Protein AF-A0A6A8QGM2-F1 (afdb_monomer_lite)

Structure (mmCIF, N/CA/C/O backbone):
data_AF-A0A6A8QGM2-F1
#
_entry.id   AF-A0A6A8QGM2-F1
#
loop_
_atom_site.group_PDB
_atom_site.id
_atom_site.type_symbol
_atom_site.label_atom_id
_atom_site.label_alt_id
_atom_site.label_comp_id
_atom_site.label_asym_id
_atom_site.label_entity_id
_atom_site.label_seq_id
_atom_site.pdbx_PDB_ins_code
_atom_site.Cartn_x
_atom_site.Cartn_y
_atom_site.Cartn_z
_atom_site.occupancy
_atom_site.B_iso_or_equiv
_atom_site.auth_seq_id
_atom_site.auth_comp_id
_atom_site.auth_asym_id
_atom_site.auth_atom_id
_atom_site.pdbx_PDB_model_num
ATOM 1 N N . MET A 1 1 ? -18.011 -10.313 7.140 1.00 52.91 1 MET A N 1
ATOM 2 C CA . MET A 1 1 ? -17.612 -11.251 6.066 1.00 52.91 1 MET A CA 1
ATOM 3 C C . MET A 1 1 ? -16.144 -10.988 5.816 1.00 52.91 1 MET A C 1
ATOM 5 O O . MET A 1 1 ? -15.797 -9.820 5.799 1.00 52.91 1 MET A O 1
ATOM 9 N N . ALA A 1 2 ? -15.308 -12.021 5.702 1.00 69.06 2 ALA A N 1
ATOM 10 C CA . ALA A 1 2 ? -13.903 -11.822 5.345 1.00 69.06 2 ALA A CA 1
ATOM 11 C C . ALA A 1 2 ? -13.814 -11.310 3.900 1.00 69.06 2 ALA A C 1
ATOM 13 O O . ALA A 1 2 ? -14.583 -11.774 3.051 1.00 69.06 2 ALA A O 1
ATOM 14 N N . PHE A 1 3 ? -12.925 -10.353 3.641 1.00 83.38 3 PHE A N 1
ATOM 15 C CA . PHE A 1 3 ? -12.713 -9.801 2.306 1.00 83.38 3 PHE A CA 1
ATOM 16 C C . PHE A 1 3 ? -12.270 -10.887 1.308 1.00 83.38 3 PHE A C 1
ATOM 18 O O . PHE A 1 3 ? -11.368 -11.679 1.595 1.00 83.38 3 PHE A O 1
ATOM 25 N N . ASP A 1 4 ? -12.894 -10.915 0.126 1.00 86.50 4 ASP A N 1
ATOM 26 C CA . ASP A 1 4 ? -12.455 -11.765 -0.983 1.00 86.50 4 ASP A CA 1
ATOM 27 C C . ASP A 1 4 ? -11.169 -11.193 -1.593 1.00 86.50 4 ASP A C 1
ATOM 29 O O . ASP A 1 4 ? -11.142 -10.064 -2.082 1.00 86.50 4 ASP A O 1
ATOM 33 N N . ARG A 1 5 ? -10.092 -11.981 -1.549 1.00 91.38 5 ARG A N 1
ATOM 34 C CA . ARG A 1 5 ? -8.747 -11.573 -1.976 1.00 91.38 5 ARG A CA 1
ATOM 35 C C . ARG A 1 5 ? -8.531 -11.662 -3.484 1.00 91.38 5 ARG A C 1
ATOM 37 O O . ARG A 1 5 ? -7.389 -11.538 -3.915 1.00 91.38 5 ARG A O 1
ATOM 44 N N . ASP A 1 6 ? -9.571 -11.883 -4.286 1.00 93.88 6 ASP A N 1
ATOM 45 C CA . ASP A 1 6 ? -9.431 -11.943 -5.739 1.00 93.88 6 ASP A CA 1
ATOM 46 C C . ASP A 1 6 ? -8.792 -10.661 -6.310 1.00 93.88 6 ASP A C 1
ATOM 48 O O . ASP A 1 6 ? -9.267 -9.538 -6.110 1.00 93.88 6 ASP A O 1
ATOM 52 N N . ILE A 1 7 ? -7.684 -10.841 -7.031 1.00 96.31 7 ILE A N 1
ATOM 53 C CA . ILE A 1 7 ? -6.929 -9.771 -7.691 1.00 96.31 7 ILE A CA 1
ATOM 54 C C . ILE A 1 7 ? -7.165 -9.738 -9.205 1.00 96.31 7 ILE A C 1
ATOM 56 O O . ILE A 1 7 ? -6.564 -8.919 -9.904 1.00 96.31 7 ILE A O 1
ATOM 60 N N . SER A 1 8 ? -8.016 -10.618 -9.740 1.00 93.94 8 SER A N 1
ATOM 61 C CA . SER A 1 8 ? -8.223 -10.802 -11.183 1.00 93.94 8 SER A CA 1
ATOM 62 C C . SER A 1 8 ? -8.590 -9.502 -11.896 1.00 93.94 8 SER A C 1
ATOM 64 O O . SER A 1 8 ? -8.099 -9.244 -12.998 1.00 93.94 8 SER A O 1
ATOM 66 N N . ASP A 1 9 ? -9.368 -8.642 -11.241 1.00 93.62 9 ASP A N 1
ATOM 67 C CA . ASP A 1 9 ? -9.806 -7.348 -11.772 1.00 93.62 9 ASP A CA 1
ATOM 68 C C . ASP A 1 9 ? -8.806 -6.202 -11.540 1.00 93.62 9 ASP A C 1
ATOM 70 O O . ASP A 1 9 ? -9.029 -5.069 -11.980 1.00 93.62 9 ASP A O 1
ATOM 74 N N . VAL A 1 10 ? -7.669 -6.450 -10.888 1.00 97.31 10 VAL A N 1
ATOM 75 C CA . VAL A 1 10 ? -6.661 -5.423 -10.600 1.00 97.31 10 VAL A CA 1
ATOM 76 C C . VAL A 1 10 ? -5.715 -5.264 -11.790 1.00 97.31 10 VAL A C 1
ATOM 78 O O . VAL A 1 10 ? -4.714 -5.959 -11.930 1.00 97.31 10 VAL A O 1
ATOM 81 N N . LYS A 1 11 ? -6.064 -4.339 -12.692 1.00 96.00 11 LYS A N 1
ATOM 82 C CA . LYS A 1 11 ? -5.360 -4.118 -13.971 1.00 96.00 11 LYS A CA 1
ATOM 83 C C . LYS A 1 11 ? -4.573 -2.810 -14.046 1.00 96.00 11 LYS A C 1
ATOM 85 O O . LYS A 1 11 ? -3.895 -2.568 -15.036 1.00 96.00 11 LYS A O 1
ATOM 90 N N . ASN A 1 12 ? -4.698 -1.944 -13.045 1.00 95.44 12 ASN A N 1
ATOM 91 C CA . ASN A 1 12 ? -4.005 -0.660 -12.973 1.00 95.44 12 ASN A CA 1
ATOM 92 C C . ASN A 1 12 ? -3.971 -0.146 -11.524 1.00 95.44 12 ASN A C 1
ATOM 94 O O . ASN A 1 12 ? -4.639 -0.688 -10.639 1.00 95.44 12 ASN A O 1
ATOM 98 N N . TRP A 1 13 ? -3.237 0.945 -11.321 1.00 94.31 13 TRP A N 1
ATOM 99 C CA . TRP A 1 13 ? -3.144 1.704 -10.073 1.00 94.31 13 TRP A CA 1
ATOM 100 C C . TRP A 1 13 ? -4.493 2.001 -9.391 1.00 94.31 13 TRP A C 1
ATOM 102 O O . TRP A 1 13 ? -4.658 1.761 -8.197 1.00 94.31 13 TRP A O 1
ATOM 112 N N . MET A 1 14 ? -5.496 2.476 -10.132 1.00 95.38 14 MET A N 1
ATOM 113 C CA . MET A 1 14 ? -6.801 2.803 -9.544 1.00 95.38 14 MET A CA 1
ATOM 114 C C . MET A 1 14 ? -7.556 1.557 -9.072 1.00 95.38 14 MET A C 1
ATOM 116 O O . MET A 1 14 ? -8.256 1.615 -8.060 1.00 95.38 14 MET A O 1
ATOM 120 N N . ASN A 1 15 ? -7.416 0.428 -9.773 1.00 96.94 15 ASN A N 1
ATOM 121 C CA . ASN A 1 15 ? -8.008 -0.835 -9.338 1.00 96.94 15 ASN A CA 1
ATOM 122 C C . ASN A 1 15 ? -7.309 -1.353 -8.071 1.00 96.94 15 ASN A C 1
ATOM 124 O O . ASN A 1 15 ? -7.998 -1.825 -7.171 1.00 96.94 15 ASN A O 1
ATOM 128 N N . MET A 1 16 ? -5.981 -1.197 -7.969 1.00 97.62 16 MET A N 1
ATOM 129 C CA . MET A 1 16 ? -5.214 -1.517 -6.755 1.00 97.62 16 MET A CA 1
ATOM 130 C C . MET A 1 16 ? -5.703 -0.680 -5.571 1.00 97.62 16 MET A C 1
ATOM 132 O O . MET A 1 16 ? -6.033 -1.229 -4.526 1.00 97.62 16 MET A O 1
ATOM 136 N N . PHE A 1 17 ? -5.844 0.636 -5.754 1.00 97.44 17 PHE A N 1
ATOM 137 C CA . PHE A 1 17 ? -6.376 1.527 -4.721 1.00 97.44 17 PHE A CA 1
ATOM 138 C C . PHE A 1 17 ? -7.755 1.062 -4.224 1.00 97.44 17 PHE A C 1
ATOM 140 O O . PHE A 1 17 ? -7.979 0.935 -3.026 1.00 97.44 17 PHE A O 1
ATOM 147 N N . ARG A 1 18 ? -8.677 0.730 -5.139 1.00 96.94 18 ARG A N 1
ATOM 148 C CA . ARG A 1 18 ? -10.011 0.214 -4.776 1.00 96.94 18 ARG A CA 1
ATOM 149 C C . ARG A 1 18 ? -9.954 -1.131 -4.054 1.00 96.94 18 ARG A C 1
ATOM 151 O O . ARG A 1 18 ? -10.768 -1.368 -3.167 1.00 96.94 18 ARG A O 1
ATOM 158 N N . TRP A 1 19 ? -9.039 -2.014 -4.445 1.00 97.69 19 TRP A N 1
ATOM 159 C CA . TRP A 1 19 ? -8.840 -3.300 -3.780 1.00 97.69 19 TRP A CA 1
ATOM 160 C C . TRP A 1 19 ? -8.346 -3.097 -2.341 1.00 97.69 19 TRP A C 1
ATOM 162 O O . TRP A 1 19 ? -8.924 -3.659 -1.416 1.00 97.69 19 TRP A O 1
ATOM 172 N N . MET A 1 20 ? -7.374 -2.202 -2.144 1.00 97.56 20 MET A N 1
ATOM 173 C CA . MET A 1 20 ? -6.847 -1.825 -0.826 1.00 97.56 20 MET A CA 1
ATOM 174 C C . MET A 1 20 ? -7.911 -1.184 0.070 1.00 97.56 20 MET A C 1
ATOM 176 O O . MET A 1 20 ? -7.997 -1.512 1.250 1.00 97.56 20 MET A O 1
ATOM 180 N N . VAL A 1 21 ? -8.765 -0.320 -0.493 1.00 97.38 21 VAL A N 1
ATOM 181 C CA . VAL A 1 21 ? -9.909 0.263 0.227 1.00 97.38 21 VAL A CA 1
ATOM 182 C C . VAL A 1 21 ? -10.838 -0.829 0.757 1.00 97.38 21 VAL A C 1
ATOM 184 O O . VAL A 1 21 ? -11.204 -0.800 1.929 1.00 97.38 21 VAL A O 1
ATOM 187 N N . LYS A 1 22 ? -11.208 -1.804 -0.086 1.00 96.88 22 LYS A N 1
ATOM 188 C CA . LYS A 1 22 ? -12.086 -2.909 0.326 1.00 96.88 22 LYS A CA 1
ATOM 189 C C . LYS A 1 22 ? -11.439 -3.774 1.404 1.00 96.88 22 LYS A C 1
ATOM 191 O O . LYS A 1 22 ? -12.102 -4.048 2.394 1.00 96.88 22 LYS A O 1
ATOM 196 N N . LEU A 1 23 ? -10.161 -4.131 1.238 1.00 96.94 23 LEU A N 1
ATOM 197 C CA . LEU A 1 23 ? -9.381 -4.853 2.247 1.00 96.94 23 LEU A CA 1
ATOM 198 C C . LEU A 1 23 ? -9.474 -4.156 3.606 1.00 96.94 23 LEU A C 1
ATOM 200 O O . LEU A 1 23 ? -9.934 -4.749 4.579 1.00 96.94 23 LEU A O 1
ATOM 204 N N . ILE A 1 24 ? -9.076 -2.886 3.666 1.00 96.75 24 ILE A N 1
ATOM 205 C CA . ILE A 1 24 ? -8.980 -2.172 4.939 1.00 96.75 24 ILE A CA 1
ATOM 206 C C . ILE A 1 24 ? -10.367 -1.971 5.567 1.00 96.75 24 ILE A C 1
ATOM 208 O O . ILE A 1 24 ? -10.541 -2.136 6.774 1.00 96.75 24 ILE A O 1
ATOM 212 N N . ARG A 1 25 ? -11.380 -1.668 4.752 1.00 96.75 25 ARG A N 1
ATOM 213 C CA . ARG A 1 25 ? -12.759 -1.516 5.224 1.00 96.75 25 ARG A CA 1
ATOM 214 C C . ARG A 1 25 ? -13.321 -2.813 5.800 1.00 96.75 25 ARG A C 1
ATOM 216 O O . ARG A 1 25 ? -13.919 -2.790 6.873 1.00 96.75 25 ARG A O 1
ATOM 223 N N . ASP A 1 26 ? -13.164 -3.919 5.081 1.00 95.62 26 ASP A N 1
ATOM 224 C CA . ASP A 1 26 ? -13.850 -5.171 5.400 1.00 95.62 26 ASP A CA 1
ATOM 225 C C . ASP A 1 26 ? -13.157 -5.937 6.537 1.00 95.62 26 ASP A C 1
ATOM 227 O O . ASP A 1 26 ? -13.851 -6.514 7.377 1.00 95.62 26 ASP A O 1
ATOM 231 N N . ASP A 1 27 ? -11.822 -5.894 6.616 1.00 95.31 27 ASP A N 1
ATOM 232 C CA . ASP A 1 27 ? -11.069 -6.626 7.643 1.00 95.31 27 ASP A CA 1
ATOM 233 C C . ASP A 1 27 ? -10.800 -5.802 8.909 1.00 95.31 27 ASP A C 1
ATOM 235 O O . ASP A 1 27 ? -10.802 -6.354 10.008 1.00 95.31 27 ASP A O 1
ATOM 239 N N . TYR A 1 28 ? -10.613 -4.483 8.779 1.00 94.94 28 TYR A N 1
ATOM 240 C CA . TYR A 1 28 ? -10.277 -3.604 9.909 1.00 94.94 28 TYR A CA 1
ATOM 241 C C . TYR A 1 28 ? -11.448 -2.713 10.344 1.00 94.94 28 TYR A C 1
ATOM 243 O O . TYR A 1 28 ? -11.336 -1.975 11.322 1.00 94.94 28 TYR A O 1
ATOM 251 N N . GLY A 1 29 ? -12.588 -2.766 9.644 1.00 94.75 29 GLY A N 1
ATOM 252 C CA . GLY A 1 29 ? -13.790 -2.002 9.996 1.00 94.75 29 GLY A CA 1
ATOM 253 C C . GLY A 1 29 ? -13.642 -0.488 9.821 1.00 94.75 29 GLY A C 1
ATOM 254 O O . GLY A 1 29 ? -14.418 0.279 10.394 1.00 94.75 29 GLY A O 1
ATOM 255 N N . ILE A 1 30 ? -12.645 -0.040 9.056 1.00 96.25 30 ILE A N 1
ATOM 256 C CA . ILE A 1 30 ? -12.383 1.383 8.836 1.00 96.25 30 ILE A CA 1
ATOM 257 C C . ILE A 1 30 ? -13.350 1.928 7.785 1.00 96.25 30 ILE A C 1
ATOM 259 O O . ILE A 1 30 ? -13.503 1.372 6.700 1.00 96.25 30 ILE A O 1
ATOM 263 N N . ALA A 1 31 ? -13.999 3.048 8.101 1.00 95.81 31 ALA A N 1
ATOM 264 C CA . ALA A 1 31 ? -14.949 3.681 7.197 1.00 95.81 31 ALA A CA 1
ATOM 265 C C . ALA A 1 31 ? -14.270 4.137 5.892 1.00 95.81 31 ALA A C 1
ATOM 267 O O . ALA A 1 31 ? -13.239 4.808 5.912 1.00 95.81 31 ALA A O 1
ATOM 268 N N . GLU A 1 32 ? -14.892 3.819 4.754 1.00 95.56 32 GLU A N 1
ATOM 269 C CA . GLU A 1 32 ? -14.366 4.115 3.412 1.00 95.56 32 GLU A CA 1
ATOM 270 C C . GLU A 1 32 ? -14.099 5.614 3.187 1.00 95.56 32 GLU A C 1
ATOM 272 O O . GLU A 1 32 ? -13.143 5.981 2.511 1.00 95.56 32 GLU A O 1
ATOM 277 N N . GLU A 1 33 ? -14.874 6.488 3.832 1.00 96.06 33 GLU A N 1
ATOM 278 C CA . GLU A 1 33 ? -14.695 7.947 3.807 1.00 96.06 33 GLU A CA 1
ATOM 279 C C . GLU A 1 33 ? -13.358 8.433 4.391 1.00 96.06 33 GLU A C 1
ATOM 281 O O . GLU A 1 33 ? -12.904 9.521 4.037 1.00 96.06 33 GLU A O 1
ATOM 286 N N . LYS A 1 34 ? -12.701 7.632 5.243 1.00 96.62 34 LYS A N 1
ATOM 287 C CA . LYS A 1 34 ? -11.352 7.920 5.755 1.00 96.62 34 LYS A CA 1
ATOM 288 C C . LYS A 1 34 ? -10.249 7.498 4.786 1.00 96.62 34 LYS A C 1
ATOM 290 O O . LYS A 1 34 ? -9.159 8.063 4.815 1.00 96.62 34 LYS A O 1
ATOM 295 N N . LEU A 1 35 ? -10.520 6.526 3.914 1.00 97.06 35 LEU A N 1
ATOM 296 C CA . LEU A 1 35 ? -9.549 5.903 3.007 1.00 97.06 35 LEU A CA 1
ATOM 297 C C . LEU A 1 35 ? -9.358 6.744 1.738 1.00 97.06 35 LEU A C 1
ATOM 299 O O . LEU A 1 35 ? -9.582 6.304 0.608 1.00 97.06 35 LEU A O 1
ATOM 303 N N . THR A 1 36 ? -8.959 7.999 1.932 1.00 95.81 36 THR A N 1
ATOM 304 C CA . THR A 1 36 ? -8.700 8.948 0.846 1.00 95.81 36 THR A CA 1
ATOM 305 C C . THR A 1 36 ? -7.224 8.949 0.461 1.00 95.81 36 THR A C 1
ATOM 307 O O . THR A 1 36 ? -6.363 8.519 1.221 1.00 95.81 36 THR A O 1
ATOM 310 N N . ARG A 1 37 ? -6.914 9.444 -0.740 1.00 94.19 37 ARG A N 1
ATOM 311 C CA . ARG A 1 37 ? -5.548 9.440 -1.289 1.00 94.19 37 ARG A CA 1
ATOM 312 C C . ARG A 1 37 ? -4.515 10.073 -0.355 1.00 94.19 37 ARG A C 1
ATOM 314 O O . ARG A 1 37 ? -3.463 9.497 -0.117 1.00 94.19 37 ARG A O 1
ATOM 321 N N . HIS A 1 38 ? -4.851 11.229 0.206 1.00 95.31 38 HIS A N 1
ATOM 322 C CA . HIS A 1 38 ? -3.927 12.016 1.017 1.00 95.31 38 HIS A CA 1
ATOM 323 C C . HIS A 1 38 ? -4.039 11.737 2.519 1.00 95.31 38 HIS A C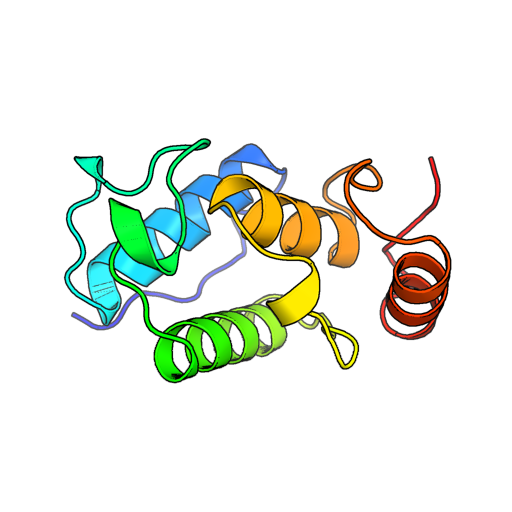 1
ATOM 325 O O . HIS A 1 38 ? -3.397 12.435 3.300 1.00 95.31 38 HIS A O 1
ATOM 331 N N . ALA A 1 39 ? -4.852 10.754 2.919 1.00 96.81 39 ALA A N 1
ATOM 332 C CA . ALA A 1 39 ? -4.998 10.385 4.317 1.00 96.81 39 ALA A CA 1
ATOM 333 C C . ALA A 1 39 ? -3.715 9.727 4.837 1.00 96.81 39 ALA A C 1
ATOM 335 O O . ALA A 1 39 ? -3.158 8.827 4.198 1.00 96.81 39 ALA A O 1
ATOM 336 N N . HIS A 1 40 ? -3.270 10.171 6.007 1.00 97.62 40 HIS A N 1
ATOM 337 C CA . HIS A 1 40 ? -2.168 9.570 6.745 1.00 97.62 40 HIS A CA 1
ATOM 338 C C . HIS A 1 40 ? -2.620 8.242 7.353 1.00 97.62 40 HIS A C 1
ATOM 340 O O . HIS A 1 40 ? -3.699 8.154 7.950 1.00 97.62 40 HIS A O 1
ATOM 346 N N . ILE A 1 41 ? -1.782 7.217 7.209 1.00 96.94 41 ILE A N 1
ATOM 347 C CA . ILE A 1 41 ? -2.094 5.843 7.628 1.00 96.94 41 ILE A CA 1
ATOM 348 C C . ILE A 1 41 ? -2.390 5.790 9.137 1.00 96.94 41 ILE A C 1
ATOM 350 O O . ILE A 1 41 ? -3.423 5.268 9.554 1.00 96.94 41 ILE A O 1
ATOM 354 N N . GLU A 1 42 ? -1.536 6.410 9.949 1.00 94.94 42 GLU A N 1
ATOM 355 C CA . GLU A 1 42 ? -1.673 6.365 11.405 1.00 94.94 42 GLU A CA 1
ATOM 356 C C . GLU A 1 42 ? -2.707 7.372 11.933 1.00 94.94 42 GLU A C 1
ATOM 358 O O . GLU A 1 42 ? -3.601 7.002 12.688 1.00 94.94 42 GLU A O 1
ATOM 363 N N . THR A 1 43 ? -2.633 8.647 11.531 1.00 95.69 43 THR A N 1
ATOM 364 C CA . THR A 1 43 ? -3.434 9.706 12.174 1.00 95.69 43 THR A CA 1
ATOM 365 C C . THR A 1 43 ? -4.843 9.865 11.608 1.00 95.69 43 THR A C 1
ATOM 367 O O . THR A 1 43 ? -5.773 10.118 12.373 1.00 95.69 43 THR A O 1
ATOM 370 N N . ASP A 1 44 ? -5.023 9.736 10.289 1.00 96.88 44 ASP A N 1
ATOM 371 C CA . ASP A 1 44 ? -6.321 9.982 9.643 1.00 96.88 44 ASP A CA 1
ATOM 372 C C . ASP A 1 44 ? -7.133 8.684 9.531 1.00 96.88 44 ASP A C 1
ATOM 374 O O . ASP A 1 44 ? -8.335 8.645 9.825 1.00 96.88 44 ASP A O 1
ATOM 378 N N . ILE A 1 45 ? -6.461 7.605 9.126 1.00 97.00 45 ILE A N 1
ATOM 379 C CA . ILE A 1 45 ? -7.063 6.281 8.943 1.00 97.00 45 ILE A CA 1
ATOM 380 C C . ILE A 1 45 ? -7.156 5.541 10.280 1.00 97.00 45 ILE A C 1
ATOM 382 O O . ILE A 1 45 ? -8.208 4.965 10.575 1.00 97.00 45 ILE A O 1
ATOM 386 N N . GLY A 1 46 ? -6.114 5.616 11.113 1.00 95.44 46 GLY A N 1
ATOM 387 C CA . GLY A 1 46 ? -6.054 4.922 12.400 1.00 95.44 46 GLY A CA 1
ATOM 388 C C . GLY A 1 46 ? -5.482 3.508 12.317 1.00 95.44 46 GLY A C 1
ATOM 389 O O . GLY A 1 46 ? -5.754 2.713 13.214 1.00 95.44 46 GLY A O 1
ATOM 390 N N . LEU A 1 47 ? -4.736 3.178 11.254 1.00 95.50 47 LEU A N 1
ATOM 391 C CA . LEU A 1 47 ? -3.993 1.920 11.179 1.00 95.50 47 LEU A CA 1
ATOM 392 C C . LEU A 1 47 ? -2.678 2.073 11.941 1.00 95.50 47 LEU A C 1
ATOM 394 O O . LEU A 1 47 ? -1.824 2.876 11.569 1.00 95.50 47 LEU A O 1
ATOM 398 N N . GLY A 1 48 ? -2.521 1.291 13.007 1.00 94.81 48 GLY A N 1
ATOM 399 C CA . GLY A 1 48 ? -1.259 1.208 13.737 1.00 94.81 48 GLY A CA 1
ATOM 400 C C . GLY A 1 48 ? -0.176 0.469 12.946 1.00 94.81 48 GLY A C 1
ATOM 401 O O . GLY A 1 48 ? -0.439 -0.115 11.891 1.00 94.81 48 GLY A O 1
ATOM 402 N N . LEU A 1 49 ? 1.042 0.445 13.492 1.00 94.00 49 LEU A N 1
ATOM 403 C CA . LEU A 1 49 ? 2.194 -0.217 12.871 1.00 94.00 49 LEU A CA 1
ATOM 404 C C . LEU A 1 49 ? 1.918 -1.701 12.570 1.00 94.00 49 LEU A C 1
ATOM 406 O O . LEU A 1 49 ? 2.021 -2.110 11.420 1.00 94.00 49 LEU A O 1
ATOM 410 N N . GLU A 1 50 ? 1.473 -2.468 13.571 1.00 95.50 50 GLU A N 1
ATOM 411 C CA . GLU A 1 50 ? 1.182 -3.907 13.433 1.00 95.50 50 GLU A CA 1
ATOM 412 C C . GLU A 1 50 ? 0.110 -4.186 12.367 1.00 95.50 50 GLU A C 1
ATOM 414 O O . GLU A 1 50 ? 0.230 -5.112 11.571 1.00 95.50 50 GLU A O 1
ATOM 419 N N . GLN A 1 51 ? -0.934 -3.353 12.306 1.00 96.62 51 GLN A N 1
ATOM 420 C CA . GLN A 1 51 ? -1.994 -3.503 11.306 1.00 96.62 51 GLN A CA 1
ATOM 421 C C . GLN A 1 51 ? -1.496 -3.138 9.906 1.00 96.62 51 GLN A C 1
ATOM 423 O O . GLN A 1 51 ? -1.886 -3.761 8.923 1.00 96.62 51 GLN A O 1
ATOM 428 N N . THR A 1 52 ? -0.626 -2.133 9.805 1.00 96.81 52 THR A N 1
ATOM 429 C CA . THR A 1 52 ? -0.000 -1.752 8.535 1.00 96.81 52 THR A CA 1
ATOM 430 C C . THR A 1 52 ? 0.908 -2.871 8.029 1.00 96.81 52 THR A C 1
ATOM 432 O O . THR A 1 52 ? 0.854 -3.208 6.848 1.00 96.81 52 THR A O 1
ATOM 435 N N . GLU A 1 53 ? 1.690 -3.493 8.912 1.00 96.56 53 GLU A N 1
ATOM 436 C CA . GLU A 1 53 ? 2.491 -4.682 8.597 1.00 96.56 53 GLU A CA 1
ATOM 437 C C . GLU A 1 53 ? 1.620 -5.835 8.096 1.00 96.56 53 GLU A C 1
ATOM 439 O O . GLU A 1 53 ? 1.889 -6.376 7.024 1.00 96.56 53 GLU A O 1
ATOM 444 N N . GLU A 1 54 ? 0.534 -6.156 8.797 1.00 96.94 54 GLU A N 1
ATOM 445 C CA . GLU A 1 54 ? -0.398 -7.209 8.383 1.00 96.94 54 GLU A CA 1
ATOM 446 C C . GLU A 1 54 ? -1.018 -6.914 7.005 1.00 96.94 54 GLU A C 1
ATOM 448 O O . GLU A 1 54 ? -1.062 -7.789 6.136 1.00 96.94 54 GLU A O 1
ATOM 453 N N . VAL A 1 55 ? -1.423 -5.665 6.741 1.00 97.12 55 VAL A N 1
ATOM 454 C CA . VAL A 1 55 ? -1.902 -5.249 5.412 1.00 97.12 55 VAL A CA 1
ATOM 455 C C . VAL A 1 55 ? -0.829 -5.499 4.348 1.00 97.12 55 VAL A C 1
ATOM 457 O O . VAL A 1 55 ? -1.141 -6.063 3.294 1.00 97.12 55 VAL A O 1
ATOM 460 N N . LEU A 1 56 ? 0.431 -5.131 4.600 1.00 97.81 56 LEU A N 1
ATOM 461 C CA . LEU A 1 56 ? 1.535 -5.383 3.666 1.00 97.81 56 LEU A CA 1
ATOM 462 C C . LEU A 1 56 ? 1.782 -6.882 3.450 1.00 97.81 56 LEU A C 1
ATOM 464 O O . LEU A 1 56 ? 2.035 -7.293 2.314 1.00 97.81 56 LEU A O 1
ATOM 468 N N . GLU A 1 57 ? 1.672 -7.715 4.483 1.00 97.38 57 GLU A N 1
ATOM 469 C CA . GLU A 1 57 ? 1.785 -9.173 4.356 1.00 97.38 57 GLU A CA 1
ATOM 470 C C . GLU A 1 57 ? 0.674 -9.750 3.476 1.00 97.38 57 GLU A C 1
ATOM 472 O O . GLU A 1 57 ? 0.935 -10.542 2.559 1.00 97.38 57 GLU A O 1
ATOM 477 N N . ILE A 1 58 ? -0.565 -9.306 3.687 1.00 97.38 58 ILE A N 1
ATOM 478 C CA . ILE A 1 58 ? -1.699 -9.754 2.882 1.00 97.38 58 ILE A CA 1
ATOM 479 C C . ILE A 1 58 ? -1.530 -9.327 1.421 1.00 97.38 58 ILE A C 1
ATOM 481 O O . ILE A 1 58 ? -1.751 -10.132 0.510 1.00 97.38 58 ILE A O 1
ATOM 485 N N . VAL A 1 59 ? -1.106 -8.089 1.172 1.00 97.69 59 VAL A N 1
ATOM 486 C CA . VAL A 1 59 ? -0.835 -7.587 -0.183 1.00 97.69 59 VAL A CA 1
ATOM 487 C C . VAL A 1 59 ? 0.314 -8.363 -0.827 1.00 97.69 59 VAL A C 1
ATOM 489 O O . VAL A 1 59 ? 0.206 -8.776 -1.983 1.00 97.69 59 VAL A O 1
ATOM 492 N N . SER A 1 60 ? 1.390 -8.619 -0.081 1.00 97.81 60 SER A N 1
ATOM 493 C CA . SER A 1 60 ? 2.538 -9.405 -0.542 1.00 97.81 60 SER A CA 1
ATOM 494 C C . SER A 1 60 ? 2.112 -10.796 -1.003 1.00 97.81 60 SER A C 1
ATOM 496 O O . SER A 1 60 ? 2.504 -11.230 -2.090 1.00 97.81 60 SER A O 1
ATOM 498 N N . SER A 1 61 ? 1.273 -11.470 -0.216 1.00 97.50 61 SER A N 1
ATOM 499 C CA . SER A 1 61 ? 0.722 -12.783 -0.552 1.00 97.50 61 SER A CA 1
ATOM 500 C C . SER A 1 61 ? -0.216 -12.714 -1.762 1.00 97.50 61 SER A C 1
ATOM 502 O O . SER A 1 61 ? -0.013 -13.429 -2.745 1.00 97.50 61 SER A O 1
ATOM 504 N N . SER A 1 62 ? -1.186 -11.793 -1.742 1.00 97.50 62 SER A N 1
ATOM 505 C CA . SER A 1 62 ? -2.241 -11.690 -2.764 1.00 97.50 62 SER A CA 1
ATOM 506 C C . SER A 1 62 ? -1.677 -11.365 -4.148 1.00 97.50 62 SER A C 1
ATOM 508 O O . SER A 1 62 ? -2.084 -11.963 -5.140 1.00 97.50 62 SER A O 1
ATOM 510 N N . PHE A 1 63 ? -0.702 -10.456 -4.218 1.00 97.12 63 PHE A N 1
ATOM 511 C CA . PHE A 1 63 ? -0.100 -10.005 -5.477 1.00 97.12 63 PHE A CA 1
ATOM 512 C C . PHE A 1 63 ? 1.217 -10.704 -5.813 1.00 97.12 63 PHE A C 1
ATOM 514 O O . PHE A 1 63 ? 1.806 -10.420 -6.855 1.00 97.12 63 PHE A O 1
ATOM 521 N N . SER A 1 64 ? 1.690 -11.622 -4.963 1.00 97.06 64 SER A N 1
ATOM 522 C CA . SER A 1 64 ? 2.993 -12.281 -5.127 1.00 97.06 64 SER A 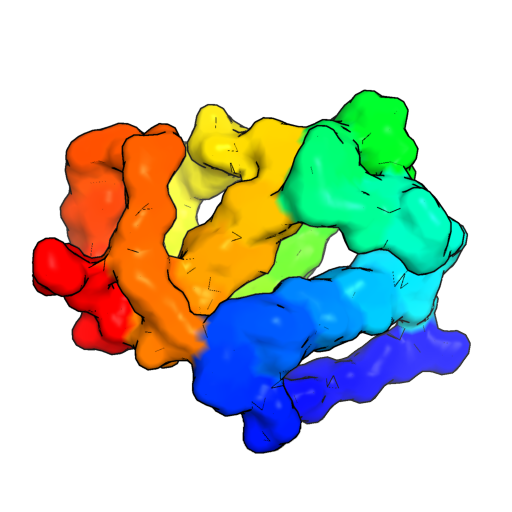CA 1
ATOM 523 C C . SER A 1 64 ? 4.153 -11.285 -5.306 1.00 97.06 64 SER A C 1
ATOM 525 O O . SER A 1 64 ? 5.056 -11.505 -6.113 1.00 97.06 64 SER A O 1
ATOM 527 N N . ILE A 1 65 ? 4.121 -10.187 -4.545 1.00 97.94 65 ILE A N 1
ATOM 528 C CA . ILE A 1 65 ? 5.178 -9.165 -4.486 1.00 97.94 65 ILE A CA 1
ATOM 529 C C . ILE A 1 65 ? 5.949 -9.266 -3.167 1.00 97.94 65 ILE A C 1
ATOM 531 O O . ILE A 1 65 ? 5.544 -9.975 -2.244 1.00 97.94 65 ILE A O 1
ATOM 535 N N . ARG A 1 66 ? 7.082 -8.578 -3.059 1.00 97.94 66 ARG A N 1
ATOM 536 C CA . ARG A 1 66 ? 7.955 -8.574 -1.880 1.00 97.94 66 ARG A CA 1
ATOM 537 C C . ARG A 1 66 ? 8.292 -7.144 -1.485 1.00 97.94 66 ARG A C 1
ATOM 539 O O . ARG A 1 66 ? 8.964 -6.443 -2.231 1.00 97.94 66 ARG A O 1
ATOM 546 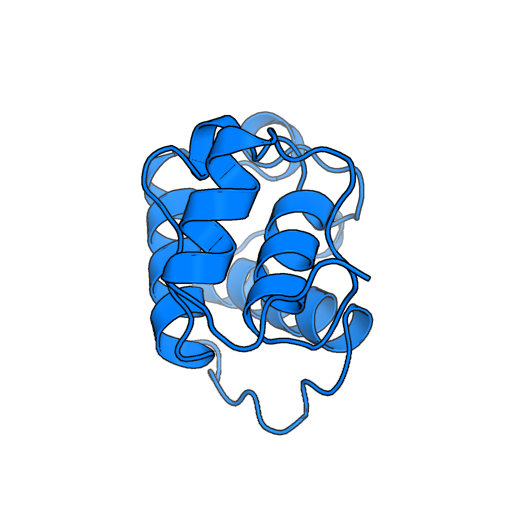N N . PHE A 1 67 ? 7.866 -6.727 -0.301 1.00 97.31 67 PHE A N 1
ATOM 547 C CA . PHE A 1 67 ? 8.259 -5.441 0.265 1.00 97.31 67 PHE A CA 1
ATOM 548 C C . PHE A 1 67 ? 9.667 -5.554 0.884 1.00 97.31 67 PHE A C 1
ATOM 550 O O . PHE A 1 67 ? 9.899 -6.458 1.689 1.00 97.31 67 PHE A O 1
ATOM 557 N N . PRO A 1 68 ? 10.636 -4.701 0.504 1.00 95.19 68 PRO A N 1
ATOM 558 C CA . PRO A 1 68 ? 11.940 -4.639 1.162 1.00 95.19 68 PRO A CA 1
ATOM 559 C C . PRO A 1 68 ? 11.857 -4.287 2.660 1.00 95.19 68 PRO A C 1
ATOM 561 O O . PRO A 1 68 ? 10.913 -3.623 3.093 1.00 95.19 68 PRO A O 1
ATOM 564 N N . PRO A 1 69 ? 12.879 -4.627 3.464 1.00 93.06 69 PRO A N 1
ATOM 565 C CA . PRO A 1 69 ? 13.030 -4.064 4.806 1.00 93.06 69 PRO A CA 1
ATOM 566 C C . PRO A 1 69 ? 13.055 -2.528 4.778 1.00 93.06 69 PRO A C 1
ATOM 568 O O . PRO A 1 69 ? 13.621 -1.945 3.851 1.00 93.06 69 PRO A O 1
ATOM 571 N N . GLY A 1 70 ? 12.470 -1.892 5.797 1.00 91.88 70 GLY A N 1
ATOM 572 C CA . GLY A 1 70 ? 12.330 -0.430 5.873 1.00 91.88 70 GLY A CA 1
ATOM 573 C C . GLY A 1 70 ? 11.142 0.132 5.086 1.00 91.88 70 GLY A C 1
ATOM 574 O O . GLY A 1 70 ? 11.030 1.336 4.928 1.00 91.88 70 GLY A O 1
ATOM 575 N N . THR A 1 71 ? 10.233 -0.716 4.583 1.00 95.50 71 THR A N 1
ATOM 576 C CA . THR A 1 71 ? 9.048 -0.248 3.835 1.00 95.50 71 THR A CA 1
ATOM 577 C C . THR A 1 71 ? 8.189 0.719 4.640 1.00 95.50 71 THR A C 1
ATOM 579 O O . THR A 1 71 ? 7.741 1.714 4.092 1.00 95.50 71 THR A O 1
ATOM 582 N N . LEU A 1 72 ? 7.974 0.456 5.928 1.00 93.88 72 LEU A N 1
ATOM 583 C CA . LEU A 1 72 ? 7.150 1.322 6.775 1.00 93.88 72 LEU A CA 1
ATOM 584 C C . LEU A 1 72 ? 7.762 2.717 6.954 1.00 93.88 72 LEU A C 1
ATOM 586 O O . LEU A 1 72 ? 7.016 3.674 7.109 1.00 93.88 72 LEU A O 1
ATOM 590 N N . ASP A 1 73 ? 9.090 2.840 6.860 1.00 91.75 73 ASP A N 1
ATOM 591 C CA . ASP A 1 73 ? 9.786 4.128 6.956 1.00 91.75 73 ASP A CA 1
ATOM 592 C C . ASP A 1 73 ? 9.510 5.024 5.733 1.00 91.75 73 ASP A C 1
ATOM 594 O O . ASP A 1 73 ? 9.607 6.247 5.820 1.00 91.75 73 ASP A O 1
ATOM 598 N N . GLU A 1 74 ? 9.147 4.423 4.594 1.00 90.88 74 GLU A N 1
ATOM 599 C CA . GLU A 1 74 ? 8.817 5.126 3.348 1.00 90.88 74 GLU A CA 1
ATOM 600 C C . GLU A 1 74 ? 7.326 5.500 3.253 1.00 90.88 74 GLU A C 1
ATOM 602 O O . GLU A 1 74 ? 6.946 6.300 2.399 1.00 90.88 74 GLU A O 1
ATOM 607 N N . LEU A 1 75 ? 6.459 4.894 4.075 1.00 92.19 75 LEU A N 1
ATOM 608 C CA . LEU A 1 75 ? 5.006 5.010 3.952 1.00 92.19 75 LEU A CA 1
ATOM 609 C C . LEU A 1 75 ? 4.430 5.989 4.972 1.00 92.19 75 LEU A C 1
ATOM 611 O O . LEU A 1 75 ? 4.398 5.714 6.168 1.00 92.19 75 LEU A O 1
ATOM 615 N N . VAL A 1 76 ? 3.874 7.097 4.485 1.00 92.75 76 VAL A N 1
ATOM 616 C CA . VAL A 1 76 ? 3.174 8.085 5.319 1.00 92.75 76 VAL A CA 1
ATOM 617 C C . VAL A 1 76 ? 1.682 8.097 4.992 1.00 92.75 76 VAL A C 1
ATOM 619 O O . VAL A 1 76 ? 0.825 8.120 5.884 1.00 92.75 76 VAL A O 1
ATOM 622 N N . LYS A 1 77 ? 1.354 8.064 3.699 1.00 97.00 77 LYS A N 1
ATOM 623 C CA . LYS A 1 77 ? -0.006 8.203 3.176 1.00 97.00 77 LYS A CA 1
ATOM 624 C C . LYS A 1 77 ? -0.531 6.912 2.580 1.00 97.00 77 LYS A C 1
ATOM 626 O O . LYS A 1 77 ? 0.195 6.080 2.040 1.00 97.00 77 LYS A O 1
ATOM 631 N N . PHE A 1 78 ? -1.850 6.795 2.578 1.00 97.06 78 PHE A N 1
ATOM 632 C CA . PHE A 1 78 ? -2.524 5.641 2.003 1.00 97.06 78 PHE A CA 1
ATOM 633 C C . PHE A 1 78 ? -2.265 5.471 0.502 1.00 97.06 78 PHE A C 1
ATOM 635 O O . PHE A 1 78 ? -2.061 4.347 0.035 1.00 97.06 78 PHE A O 1
ATOM 642 N N . GLU A 1 79 ? -2.225 6.568 -0.266 1.00 96.25 79 GLU A N 1
ATOM 643 C CA . GLU A 1 79 ? -1.873 6.478 -1.686 1.00 96.25 79 GLU A CA 1
ATOM 644 C C . GLU A 1 79 ? -0.456 5.945 -1.906 1.00 96.25 79 GLU A C 1
ATOM 646 O O . GLU A 1 79 ? -0.258 5.156 -2.821 1.00 96.25 79 GLU A O 1
ATOM 651 N N . GLU A 1 80 ? 0.507 6.290 -1.053 1.00 96.50 80 GLU A N 1
ATOM 652 C CA . GLU A 1 80 ? 1.903 5.858 -1.184 1.00 96.50 80 GLU A CA 1
ATOM 653 C C . GLU A 1 80 ? 2.017 4.337 -1.050 1.00 96.50 80 GLU A C 1
ATOM 655 O O . GLU A 1 80 ? 2.612 3.685 -1.912 1.00 96.50 80 GLU A O 1
ATOM 660 N N . MET A 1 81 ? 1.344 3.756 -0.049 1.00 97.19 81 MET A N 1
ATOM 661 C CA . MET A 1 81 ? 1.294 2.301 0.151 1.00 97.19 81 MET A CA 1
ATOM 662 C C . MET A 1 81 ? 0.737 1.593 -1.079 1.00 97.19 81 MET A C 1
ATOM 664 O O . MET A 1 81 ? 1.296 0.609 -1.571 1.00 97.19 81 MET A O 1
ATOM 668 N N . CYS A 1 82 ? -0.371 2.106 -1.604 1.00 97.62 82 CYS A N 1
ATOM 669 C CA . CYS A 1 82 ? -0.989 1.489 -2.754 1.00 97.62 82 CYS A CA 1
ATOM 670 C C . CYS A 1 82 ? -0.098 1.692 -4.011 1.00 97.62 82 CYS A C 1
ATOM 672 O O . CYS A 1 82 ? -0.027 0.788 -4.848 1.00 97.62 82 CYS A O 1
ATOM 674 N N . MET A 1 83 ? 0.531 2.867 -4.196 1.00 97.25 83 MET A N 1
ATOM 675 C CA . MET A 1 83 ? 1.359 3.193 -5.375 1.00 97.25 83 MET A CA 1
ATOM 676 C C . MET A 1 83 ? 2.569 2.275 -5.421 1.00 97.25 83 MET A C 1
ATOM 678 O O . MET A 1 83 ? 2.891 1.731 -6.477 1.00 97.25 83 MET A O 1
ATOM 682 N N . LEU A 1 84 ? 3.192 2.073 -4.261 1.00 97.81 84 LEU A N 1
ATOM 683 C CA . LEU A 1 84 ? 4.264 1.116 -4.071 1.00 97.81 84 LEU A CA 1
ATOM 684 C C . LEU A 1 84 ? 3.802 -0.286 -4.477 1.00 97.81 84 LEU A C 1
ATOM 686 O O . LEU A 1 84 ? 4.398 -0.873 -5.374 1.00 97.81 84 LEU A O 1
ATOM 690 N N . ALA A 1 85 ? 2.704 -0.797 -3.910 1.00 98.19 85 ALA A N 1
ATOM 691 C CA . ALA A 1 85 ? 2.186 -2.123 -4.260 1.00 98.19 85 ALA A CA 1
ATOM 692 C C . ALA A 1 85 ? 1.900 -2.271 -5.768 1.00 98.19 85 ALA A C 1
ATOM 694 O O . ALA A 1 85 ? 2.246 -3.284 -6.382 1.00 98.19 85 ALA A O 1
ATOM 695 N N . ALA A 1 86 ? 1.307 -1.247 -6.390 1.00 97.81 86 ALA A N 1
ATOM 696 C CA . ALA A 1 86 ? 1.028 -1.243 -7.822 1.00 97.81 86 ALA A CA 1
ATOM 697 C C . ALA A 1 86 ? 2.310 -1.255 -8.665 1.00 97.81 86 ALA A C 1
ATOM 699 O O . ALA A 1 86 ? 2.381 -2.013 -9.632 1.00 97.81 86 ALA A O 1
ATOM 700 N N . TRP A 1 87 ? 3.322 -0.463 -8.304 1.00 97.94 87 TRP A N 1
ATOM 701 C CA . TRP A 1 87 ? 4.614 -0.446 -8.993 1.00 97.94 87 TRP A CA 1
ATOM 702 C C . TRP A 1 87 ? 5.363 -1.771 -8.841 1.00 97.94 87 TRP A C 1
ATOM 704 O O . TRP A 1 87 ? 5.802 -2.333 -9.843 1.00 97.94 87 TRP A O 1
ATOM 714 N N . LEU A 1 88 ? 5.424 -2.333 -7.629 1.00 98.00 88 LEU A N 1
ATOM 715 C CA . LEU A 1 88 ? 6.053 -3.637 -7.384 1.00 98.00 88 LEU A CA 1
ATOM 716 C C . LEU A 1 88 ? 5.418 -4.755 -8.223 1.00 98.00 88 LEU A C 1
ATOM 718 O O . LEU A 1 88 ? 6.106 -5.664 -8.688 1.00 98.00 88 LEU A O 1
ATOM 722 N N . HIS A 1 89 ? 4.108 -4.668 -8.464 1.00 97.31 89 HIS A N 1
ATOM 723 C CA . HIS A 1 89 ? 3.383 -5.611 -9.312 1.00 97.31 89 HIS A CA 1
ATOM 724 C C . HIS A 1 89 ? 3.495 -5.306 -10.826 1.00 97.31 89 HIS A C 1
ATOM 726 O O . HIS A 1 89 ? 3.113 -6.145 -11.646 1.00 97.31 89 HIS A O 1
ATOM 732 N N . GLY A 1 90 ? 4.030 -4.144 -11.220 1.00 96.56 90 GLY A N 1
ATOM 733 C CA . GLY A 1 90 ? 4.162 -3.706 -12.618 1.00 96.56 90 GLY A CA 1
ATOM 734 C C . GLY A 1 90 ? 2.907 -3.045 -13.206 1.00 96.56 90 GLY A C 1
ATOM 735 O O . GLY A 1 90 ? 2.711 -3.051 -14.417 1.00 96.56 90 GLY A O 1
ATOM 736 N N . LEU A 1 91 ? 2.019 -2.514 -12.362 1.00 96.31 91 LEU A N 1
ATOM 737 C CA . LEU A 1 91 ? 0.771 -1.833 -12.750 1.00 96.31 91 LEU A CA 1
ATOM 738 C C . LEU A 1 91 ? 0.857 -0.304 -12.666 1.00 96.31 91 LEU A C 1
ATOM 740 O O . LEU A 1 91 ? -0.149 0.387 -12.865 1.00 96.31 91 LEU A O 1
ATOM 744 N N . TYR A 1 92 ? 2.027 0.218 -12.307 1.00 95.94 92 TYR A N 1
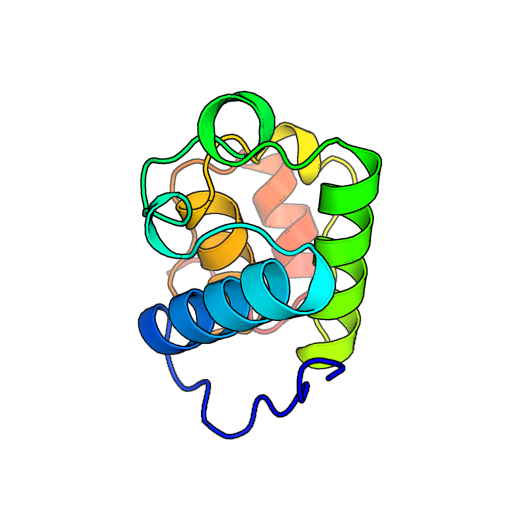ATOM 745 C CA . TYR A 1 92 ? 2.278 1.640 -12.140 1.00 95.94 92 TYR A CA 1
ATOM 746 C C . TYR A 1 92 ? 3.764 1.958 -12.330 1.00 95.94 92 TYR A C 1
ATOM 748 O O . TYR A 1 92 ? 4.598 1.057 -12.262 1.00 95.94 92 TYR A O 1
ATOM 756 N N . LYS A 1 93 ? 4.072 3.237 -12.552 1.00 95.50 93 LYS A N 1
ATOM 757 C CA . LYS A 1 93 ? 5.442 3.757 -12.632 1.00 95.50 93 LYS A CA 1
ATOM 758 C C . LYS A 1 93 ? 6.107 3.828 -11.256 1.00 95.50 93 LYS A C 1
ATOM 760 O O . LYS A 1 93 ? 5.410 3.820 -10.241 1.00 95.50 93 LYS A O 1
ATOM 765 N N . GLN A 1 94 ? 7.433 3.969 -11.214 1.00 96.19 94 GLN A N 1
ATOM 766 C CA . GLN A 1 94 ? 8.156 4.168 -9.954 1.00 96.19 94 GLN A CA 1
ATOM 767 C C . GLN A 1 94 ? 7.616 5.401 -9.195 1.00 96.19 94 GLN A C 1
ATOM 769 O O . GLN A 1 94 ? 7.560 6.492 -9.770 1.00 96.19 94 GLN A O 1
ATOM 774 N N . PRO A 1 95 ? 7.238 5.266 -7.909 1.00 94.75 95 PRO A N 1
ATOM 775 C CA . PRO A 1 95 ? 6.864 6.411 -7.088 1.00 94.75 95 PRO A CA 1
ATOM 776 C C . PRO A 1 95 ? 8.054 7.330 -6.771 1.00 94.75 95 PRO A C 1
ATOM 778 O O . PRO A 1 95 ? 9.142 6.868 -6.436 1.00 94.75 95 PRO A O 1
ATOM 781 N N . GLU A 1 96 ? 7.829 8.644 -6.849 1.00 93.75 96 GLU A N 1
ATOM 782 C CA . GLU A 1 96 ? 8.874 9.672 -6.681 1.00 93.75 96 GLU A CA 1
ATOM 783 C C . GLU A 1 96 ? 9.283 9.902 -5.217 1.00 93.75 96 GLU A C 1
ATOM 785 O O . GLU A 1 96 ? 10.344 10.464 -4.968 1.00 93.75 96 GLU A O 1
ATOM 790 N N . PHE A 1 97 ? 8.459 9.472 -4.255 1.00 93.12 97 PHE A N 1
ATOM 791 C CA . PHE A 1 97 ? 8.736 9.637 -2.824 1.00 93.12 97 PHE A CA 1
ATOM 792 C C . PHE A 1 97 ? 9.781 8.649 -2.286 1.00 93.12 97 PHE A C 1
ATOM 794 O O . PHE A 1 97 ? 10.315 8.876 -1.207 1.00 93.12 97 PHE A O 1
ATOM 801 N N . LEU A 1 98 ? 10.070 7.572 -3.025 1.00 94.94 98 LEU A N 1
ATOM 802 C CA . LEU A 1 98 ? 10.946 6.500 -2.560 1.00 94.94 98 LEU A CA 1
ATOM 803 C C . LEU A 1 98 ? 12.422 6.900 -2.617 1.00 94.94 98 LEU A C 1
ATOM 805 O O . LEU A 1 98 ? 12.907 7.408 -3.635 1.00 94.94 98 LEU A O 1
ATOM 809 N N . GLY A 1 99 ? 13.165 6.558 -1.566 1.00 93.38 99 GLY A N 1
ATOM 810 C CA . GLY A 1 99 ? 14.622 6.675 -1.555 1.00 93.38 99 GLY A CA 1
ATOM 811 C C . GLY A 1 99 ? 15.313 5.796 -2.611 1.00 93.38 99 GLY A C 1
ATOM 812 O O . GLY A 1 99 ? 14.884 4.678 -2.901 1.00 93.38 99 GLY A O 1
ATOM 813 N N . ALA A 1 100 ? 16.437 6.269 -3.164 1.00 93.19 100 ALA A N 1
ATOM 814 C CA . ALA A 1 100 ? 17.206 5.541 -4.184 1.00 93.19 100 ALA A CA 1
ATOM 815 C C . ALA A 1 100 ? 17.629 4.128 -3.730 1.00 93.19 100 ALA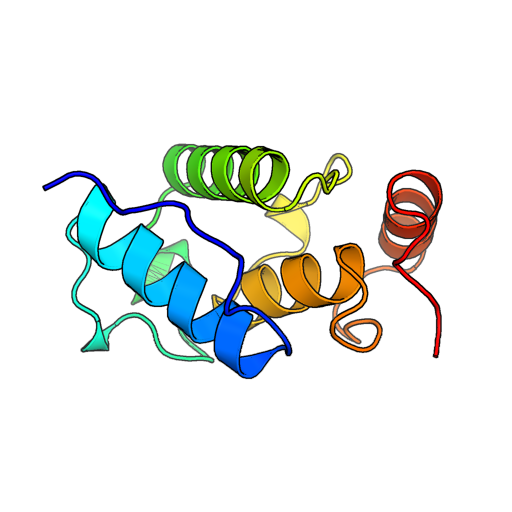 A C 1
ATOM 817 O O . ALA A 1 100 ? 17.417 3.161 -4.463 1.00 93.19 100 ALA A O 1
ATOM 818 N N . ASP A 1 101 ? 18.143 3.995 -2.504 1.00 93.75 101 ASP A N 1
ATOM 819 C CA . ASP A 1 101 ? 18.564 2.706 -1.938 1.00 93.75 101 ASP A CA 1
ATOM 820 C C . ASP A 1 101 ? 17.388 1.730 -1.779 1.00 93.75 101 ASP A C 1
ATOM 822 O O . ASP A 1 101 ? 17.534 0.517 -1.959 1.00 93.75 101 ASP A O 1
ATOM 826 N N . TYR A 1 102 ? 16.206 2.247 -1.433 1.00 95.44 102 TYR A N 1
ATOM 827 C CA . TYR A 1 102 ? 14.997 1.441 -1.311 1.00 95.44 102 TYR A CA 1
ATOM 828 C C . TYR A 1 102 ? 14.537 0.941 -2.683 1.00 95.44 102 TYR A C 1
ATOM 830 O O . TYR A 1 102 ? 14.258 -0.249 -2.848 1.00 95.44 102 TYR A O 1
ATOM 838 N N . VAL A 1 103 ? 14.530 1.823 -3.687 1.00 95.62 103 VAL A N 1
ATOM 839 C CA . VAL A 1 103 ? 14.169 1.496 -5.075 1.00 95.62 103 VAL A CA 1
ATOM 840 C C . VAL A 1 103 ? 15.027 0.353 -5.618 1.00 95.62 103 VAL A C 1
ATOM 842 O O . VAL A 1 103 ? 14.503 -0.564 -6.249 1.00 95.62 103 VAL A O 1
ATOM 845 N N . GLU A 1 10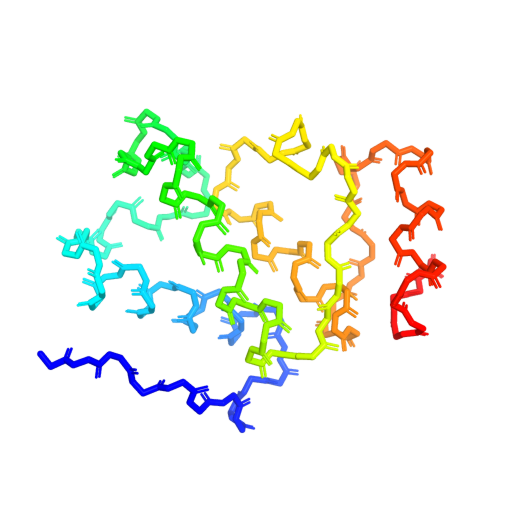4 ? 16.332 0.360 -5.355 1.00 94.94 104 GLU A N 1
ATOM 846 C CA . GLU A 1 104 ? 17.227 -0.718 -5.790 1.00 94.94 104 GLU A CA 1
ATOM 847 C C . GLU A 1 104 ? 16.868 -2.070 -5.163 1.00 94.94 104 GLU A C 1
ATOM 849 O O . GLU A 1 104 ? 16.748 -3.070 -5.876 1.00 94.94 104 GLU A O 1
ATOM 854 N N . LYS A 1 105 ? 16.611 -2.102 -3.850 1.00 96.50 105 LYS A N 1
ATOM 855 C CA . LYS A 1 105 ? 16.169 -3.320 -3.147 1.00 96.50 105 LYS A CA 1
ATOM 856 C C . LYS A 1 105 ? 14.810 -3.801 -3.657 1.00 96.50 105 LYS A C 1
ATOM 858 O O . LYS A 1 105 ? 14.617 -4.999 -3.858 1.00 96.50 105 LYS A O 1
ATOM 863 N N . ALA A 1 106 ? 13.881 -2.875 -3.885 1.00 96.69 106 ALA A N 1
ATOM 864 C CA . ALA A 1 106 ? 12.547 -3.159 -4.401 1.00 96.69 106 ALA A CA 1
ATOM 865 C C . ALA A 1 106 ? 12.602 -3.848 -5.768 1.00 96.69 106 ALA A C 1
ATOM 867 O O . ALA A 1 106 ? 11.997 -4.908 -5.934 1.00 96.69 106 ALA A O 1
ATOM 868 N N . MET A 1 107 ? 13.370 -3.309 -6.716 1.00 96.25 107 MET A N 1
ATOM 869 C CA . MET A 1 107 ? 13.524 -3.912 -8.045 1.00 96.25 107 MET A CA 1
ATOM 870 C C . MET A 1 107 ? 14.251 -5.261 -7.996 1.00 96.25 107 MET A C 1
ATOM 872 O O . MET A 1 107 ? 13.885 -6.180 -8.724 1.00 96.25 107 MET A O 1
ATOM 876 N N . ALA A 1 108 ? 15.244 -5.417 -7.113 1.00 96.31 108 ALA A N 1
ATOM 877 C CA . ALA A 1 108 ? 15.943 -6.691 -6.939 1.00 96.31 108 ALA A CA 1
ATOM 878 C C . ALA A 1 108 ? 15.007 -7.816 -6.459 1.00 96.31 108 ALA A C 1
ATOM 880 O O . ALA A 1 108 ? 15.171 -8.971 -6.851 1.00 96.31 108 ALA A O 1
ATOM 881 N N . LEU A 1 109 ? 14.016 -7.481 -5.627 1.00 97.25 109 LEU A N 1
ATOM 882 C CA . LEU A 1 109 ? 13.027 -8.426 -5.103 1.00 97.25 109 LEU A CA 1
ATOM 883 C C . LEU A 1 109 ? 11.804 -8.605 -6.017 1.00 97.25 109 LEU A C 1
ATOM 885 O O . LEU A 1 109 ? 11.118 -9.622 -5.919 1.00 97.25 109 LEU A O 1
ATOM 889 N N . ASN A 1 110 ? 11.524 -7.639 -6.897 1.00 97.31 110 ASN A N 1
ATOM 890 C CA . ASN A 1 110 ? 10.323 -7.601 -7.731 1.00 97.31 110 ASN A CA 1
ATOM 891 C C . ASN A 1 110 ? 10.697 -7.310 -9.192 1.00 97.31 110 ASN A C 1
ATOM 893 O O . ASN A 1 110 ? 10.733 -6.150 -9.594 1.00 97.31 110 ASN A O 1
ATOM 897 N N . PRO A 1 111 ? 10.895 -8.339 -10.034 1.00 94.12 111 PRO A N 1
ATOM 898 C CA . PRO A 1 111 ? 11.346 -8.156 -11.420 1.00 94.12 111 PRO A CA 1
ATOM 899 C C . PRO A 1 111 ? 10.399 -7.349 -12.324 1.00 94.12 111 PRO A C 1
ATOM 901 O O . PRO A 1 111 ? 10.787 -6.923 -13.409 1.00 94.12 111 PRO A O 1
ATOM 904 N N . ARG A 1 112 ? 9.134 -7.183 -11.914 1.00 95.75 112 ARG A N 1
ATOM 905 C CA . ARG A 1 112 ? 8.137 -6.369 -12.627 1.00 95.75 112 ARG A CA 1
ATOM 906 C C . ARG A 1 112 ? 8.229 -4.880 -12.288 1.00 95.75 112 ARG A C 1
ATOM 908 O O . ARG A 1 112 ? 7.691 -4.074 -13.040 1.00 95.75 112 ARG A O 1
ATOM 915 N N . ALA A 1 113 ? 8.899 -4.527 -11.193 1.00 95.06 113 ALA A N 1
ATOM 916 C CA . ALA A 1 113 ? 9.168 -3.147 -10.831 1.00 95.06 113 ALA A CA 1
ATOM 917 C C . ALA A 1 113 ? 10.286 -2.614 -11.733 1.00 95.06 113 ALA A C 1
ATOM 919 O O . ALA A 1 113 ? 11.415 -3.102 -11.686 1.00 95.06 113 ALA A O 1
ATOM 920 N N . GLN A 1 114 ? 9.972 -1.632 -12.572 1.00 87.25 114 GLN A N 1
ATOM 921 C CA . GLN A 1 114 ? 10.937 -1.025 -13.488 1.00 87.25 114 GLN A CA 1
ATOM 922 C C . GLN A 1 114 ? 11.059 0.475 -13.217 1.00 87.25 114 GLN A C 1
ATOM 924 O O . GLN A 1 114 ? 10.096 1.121 -12.797 1.00 87.25 114 GLN A O 1
ATOM 929 N N . LYS A 1 115 ? 12.268 1.003 -13.429 1.00 77.06 115 LYS A N 1
ATOM 930 C CA . LYS A 1 115 ? 12.520 2.437 -13.586 1.00 77.06 115 LYS A CA 1
ATOM 931 C C . LYS A 1 115 ? 11.973 2.820 -14.962 1.00 77.06 115 LYS A C 1
ATOM 933 O O . LYS A 1 115 ? 12.517 2.345 -15.956 1.00 77.06 115 LYS A O 1
ATOM 938 N N . ASP A 1 116 ? 10.873 3.568 -14.986 1.00 64.75 116 ASP A N 1
ATOM 939 C CA . ASP A 1 116 ? 10.367 4.203 -16.214 1.00 64.75 116 ASP A CA 1
ATOM 940 C C . ASP A 1 116 ? 11.388 5.212 -16.769 1.00 64.75 116 ASP A C 1
ATOM 942 O O . ASP A 1 116 ? 12.065 5.879 -15.948 1.00 64.75 116 ASP A O 1
#

pLDDT: mean 94.64, std 6.1, range [52.91, 98.19]

Sequence (116 aa):
MAFDRDISDVKNWMNMFRWMVKLIRDDYGIAEEKLTRHAHIETDIGLGLEQTEEVLEIVSSSFSIRFPPGTLDELVKFEEMCMLAAWLHGLYKQPEFLGADYVEKAMALNPRAQKD

Radius of gyration: 13.19 Å; chains: 1; bounding box: 36×25×30 Å

Secondary structure (DSSP, 8-state):
-PPP---TT--SHHHHHHHHHHHHHHHH---GGG--TT-BIIIII---HHHHHHHHHHHHHHHT--PPTTHHHH--BHHHHHHHHHHHHTSSPPPTTS-HHHHHHHHHH-TT----

Foldseek 3Di:
DQDDLDCPPVQALVSLLVSLLSNCCRVVVFDSVQSDFFHFCCPSRNQDPVNVVVSVVSLCVSLVFDQDPCNVVLGTGNSSVSQLSCLLSLRHEDDPSDDPVRLVVSCVRRVSRDHD